Protein AF-A0A1H5F4Z3-F1 (afdb_monomer_lite)

Radius of gyration: 23.27 Å; chains: 1; bounding box: 44×37×73 Å

Secondary structure (DSSP, 8-state):
--HHHHHHHHHHHHHHHHHHH-HHHHHHHTTS-HHHHHHHTTTTHHHHHHHHHHHTT-----TTSPP--HHHHHHHHHHHHHHHHS-----------

Organism: Pseudomonas anguilliseptica (NCBI:txid53406)

Sequence (97 aa):
MTKEERARKNASTILKSMHSFGQSHLAKELDVSESTVSKWKPNGDIDKTAKMLAVLGLKVVPVTAQCFDPEYVEHLRALAQIGLTIPAQEQALDWEE

InterPro domains:
  IPR007933 Transcription activator CII [PF05269] (4-58)
  IPR010982 Lambda repressor-like, DNA-binding domain superfamily [G3DSA:1.10.260.40] (1-78)
  IPR010982 Lambda repressor-like, DNA-binding domain superfamily [SSF47413] (3-77)

Foldseek 3Di:
DDLLVQLVQQLVVVVVVCVVCDLCNVCVVVVHDSVVSVVCVVVCVSSVVSSVCSVVVHHDDDPPDDDDDPVVVVVVVVVVVVVVPPPPPPPVPPPDD

Structure (mmCIF, N/CA/C/O backbone):
data_AF-A0A1H5F4Z3-F1
#
_entry.id   AF-A0A1H5F4Z3-F1
#
loop_
_atom_site.group_PDB
_atom_site.id
_atom_site.type_symbol
_atom_site.label_atom_id
_atom_site.label_alt_id
_atom_site.label_comp_id
_atom_site.label_asym_id
_atom_site.label_entity_id
_atom_site.label_seq_id
_atom_site.pdbx_PDB_ins_code
_atom_site.Cartn_x
_atom_site.Cartn_y
_atom_site.Cartn_z
_atom_site.occupancy
_atom_site.B_iso_or_equiv
_atom_site.auth_seq_id
_atom_site.auth_comp_id
_atom_site.auth_asym_id
_atom_site.auth_atom_id
_atom_site.pdbx_PDB_model_num
ATOM 1 N N . MET A 1 1 ? 15.329 -6.999 -1.390 1.00 75.38 1 MET A N 1
ATOM 2 C CA . MET A 1 1 ? 14.466 -6.440 -0.325 1.00 75.38 1 MET A CA 1
ATOM 3 C C . MET A 1 1 ? 13.919 -7.580 0.516 1.00 75.38 1 MET A C 1
ATOM 5 O O . MET A 1 1 ? 13.228 -8.438 -0.027 1.00 75.38 1 MET A O 1
ATOM 9 N N . THR A 1 2 ? 14.245 -7.611 1.804 1.00 90.44 2 THR A N 1
ATOM 10 C CA . THR A 1 2 ? 13.788 -8.650 2.739 1.00 90.44 2 THR A CA 1
ATOM 11 C C . THR A 1 2 ? 12.297 -8.495 3.064 1.00 90.44 2 THR A C 1
ATOM 13 O O . THR A 1 2 ? 11.685 -7.450 2.812 1.00 90.44 2 THR A O 1
ATOM 16 N N . LYS A 1 3 ? 11.680 -9.543 3.630 1.00 91.75 3 LYS A N 1
ATOM 17 C CA . LYS A 1 3 ? 10.278 -9.490 4.089 1.00 91.75 3 LYS A CA 1
ATOM 18 C C . LYS A 1 3 ? 10.083 -8.403 5.153 1.00 91.75 3 LYS A C 1
ATOM 20 O O . LYS A 1 3 ? 9.096 -7.675 5.113 1.00 91.75 3 LYS A O 1
ATOM 25 N N . GLU A 1 4 ? 11.051 -8.235 6.048 1.00 91.69 4 GLU A N 1
ATOM 26 C CA . GLU A 1 4 ? 11.012 -7.209 7.095 1.00 91.69 4 GLU A CA 1
ATOM 27 C C . GLU A 1 4 ? 11.114 -5.790 6.534 1.00 91.69 4 GLU A C 1
ATOM 29 O O . GLU A 1 4 ? 10.361 -4.905 6.937 1.00 91.69 4 GLU A O 1
ATOM 34 N N . GLU A 1 5 ? 11.996 -5.564 5.559 1.00 92.56 5 GLU A N 1
ATOM 35 C CA . GLU A 1 5 ? 12.089 -4.275 4.868 1.00 92.56 5 GLU A CA 1
ATOM 36 C C . GLU A 1 5 ? 10.784 -3.923 4.154 1.00 92.56 5 GLU A C 1
ATOM 38 O O . GLU A 1 5 ? 10.335 -2.776 4.210 1.00 92.56 5 GLU A O 1
ATOM 43 N N . ARG A 1 6 ? 10.144 -4.913 3.518 1.00 93.06 6 ARG A N 1
ATOM 44 C CA . ARG A 1 6 ? 8.839 -4.736 2.873 1.00 93.06 6 ARG A CA 1
ATOM 45 C C . ARG A 1 6 ? 7.756 -4.396 3.891 1.00 93.06 6 ARG A C 1
ATOM 47 O O . ARG A 1 6 ? 6.978 -3.482 3.643 1.00 93.06 6 ARG A O 1
ATOM 54 N N . ALA A 1 7 ? 7.736 -5.077 5.038 1.00 94.75 7 ALA A N 1
ATOM 55 C CA . ALA A 1 7 ? 6.796 -4.789 6.116 1.00 94.75 7 ALA A CA 1
ATOM 56 C C . ALA A 1 7 ? 6.953 -3.348 6.626 1.00 94.75 7 ALA A C 1
ATOM 58 O O . ALA A 1 7 ? 5.969 -2.619 6.708 1.00 94.75 7 ALA A O 1
ATOM 59 N N . ARG A 1 8 ? 8.191 -2.891 6.869 1.00 94.62 8 ARG A N 1
ATOM 60 C CA . ARG A 1 8 ? 8.458 -1.500 7.276 1.00 94.62 8 ARG A CA 1
ATOM 61 C C . ARG A 1 8 ? 7.980 -0.488 6.232 1.00 94.62 8 ARG A C 1
ATOM 63 O O . ARG A 1 8 ? 7.362 0.515 6.589 1.00 94.62 8 ARG A O 1
ATOM 70 N N . LYS A 1 9 ? 8.226 -0.750 4.942 1.00 94.12 9 LYS A N 1
ATOM 71 C CA . LYS A 1 9 ? 7.733 0.110 3.853 1.00 94.12 9 LYS A CA 1
ATOM 72 C C . LYS A 1 9 ? 6.207 0.135 3.798 1.00 94.12 9 LYS A C 1
ATOM 74 O O . LYS A 1 9 ? 5.638 1.219 3.760 1.00 94.12 9 LYS A O 1
ATOM 79 N N . ASN A 1 10 ? 5.554 -1.025 3.861 1.00 95.06 10 ASN A N 1
ATOM 80 C CA . ASN A 1 10 ? 4.095 -1.131 3.867 1.00 95.06 10 ASN A CA 1
ATOM 81 C C . ASN A 1 10 ? 3.484 -0.341 5.036 1.00 95.06 10 ASN A C 1
ATOM 83 O O . ASN A 1 10 ? 2.583 0.463 4.813 1.00 95.06 10 ASN A O 1
ATOM 87 N N . ALA A 1 11 ? 4.011 -0.501 6.256 1.00 94.81 11 ALA A N 1
ATOM 88 C CA . ALA A 1 11 ? 3.551 0.239 7.432 1.00 94.81 11 ALA A CA 1
ATOM 89 C C . ALA A 1 11 ? 3.709 1.756 7.247 1.00 94.81 11 ALA A C 1
ATOM 91 O O . ALA A 1 11 ? 2.778 2.515 7.511 1.00 94.81 11 ALA A O 1
ATOM 92 N N . SER A 1 12 ? 4.860 2.203 6.730 1.00 94.75 12 SER A N 1
ATOM 93 C CA . SER A 1 12 ? 5.099 3.622 6.441 1.00 94.75 12 SER A CA 1
ATOM 94 C C . SER A 1 12 ? 4.110 4.176 5.412 1.00 94.75 12 SER A C 1
ATOM 96 O O . SER A 1 12 ? 3.569 5.261 5.618 1.00 94.75 12 SER A O 1
ATOM 98 N N . THR A 1 13 ? 3.833 3.434 4.335 1.00 94.81 13 THR A N 1
ATOM 99 C CA . THR A 1 13 ? 2.852 3.834 3.317 1.00 94.81 13 THR A CA 1
ATOM 100 C C . THR A 1 13 ? 1.452 3.941 3.916 1.00 94.81 13 THR A C 1
ATOM 102 O O . THR A 1 13 ? 0.808 4.972 3.744 1.00 94.81 13 THR A O 1
ATOM 105 N N . ILE A 1 14 ? 1.011 2.935 4.682 1.00 93.94 14 ILE A N 1
ATOM 106 C CA . ILE A 1 14 ? -0.303 2.935 5.347 1.00 93.94 14 ILE A CA 1
ATOM 107 C C . ILE A 1 14 ? -0.439 4.149 6.273 1.00 93.94 14 ILE A C 1
ATOM 109 O O . ILE A 1 14 ? -1.423 4.878 6.189 1.00 93.94 14 ILE A O 1
ATOM 113 N N . LEU A 1 15 ? 0.561 4.409 7.122 1.00 92.88 15 LEU A N 1
ATOM 114 C CA . LEU A 1 15 ? 0.541 5.535 8.061 1.00 92.88 15 LEU A CA 1
ATOM 115 C C . LEU A 1 15 ? 0.486 6.891 7.349 1.00 92.88 15 LEU A C 1
ATOM 117 O O . LEU A 1 15 ? -0.272 7.765 7.767 1.00 92.88 15 LEU A O 1
ATOM 121 N N . LYS A 1 16 ? 1.263 7.069 6.274 1.00 93.00 16 LYS A N 1
ATOM 122 C CA . LYS A 1 16 ? 1.250 8.302 5.471 1.00 93.00 16 LYS A CA 1
ATOM 123 C C . LYS A 1 16 ? -0.108 8.523 4.812 1.00 93.00 16 LYS A C 1
ATOM 125 O O . LYS A 1 16 ? -0.646 9.624 4.894 1.00 93.00 16 LYS A O 1
ATOM 130 N N . SER A 1 17 ? -0.679 7.481 4.209 1.00 91.94 17 SER A N 1
ATOM 131 C CA . SER A 1 17 ? -2.004 7.551 3.588 1.00 91.94 17 SER A CA 1
ATOM 132 C C . SER A 1 17 ? -3.100 7.829 4.616 1.00 91.94 17 SER A C 1
ATOM 134 O O . SER A 1 17 ? -3.932 8.698 4.386 1.00 91.94 17 SER A O 1
ATOM 136 N N . MET A 1 18 ? -3.059 7.174 5.779 1.00 91.00 18 MET A N 1
ATOM 137 C CA . MET A 1 18 ? -4.013 7.408 6.867 1.00 91.00 18 MET A CA 1
ATOM 138 C C . MET A 1 18 ? -3.930 8.841 7.406 1.00 91.00 18 MET A C 1
ATOM 140 O O . MET A 1 18 ? -4.959 9.456 7.671 1.00 91.00 18 MET A O 1
ATOM 144 N N . HIS A 1 19 ? -2.722 9.395 7.538 1.00 89.31 19 HIS A N 1
ATOM 145 C CA . HIS A 1 19 ? -2.542 10.789 7.946 1.00 89.31 19 HIS A CA 1
ATOM 146 C C . HIS A 1 19 ? -3.082 11.769 6.896 1.00 89.31 19 HIS A C 1
ATOM 148 O O . HIS A 1 19 ? -3.719 12.752 7.253 1.00 89.31 19 HIS A O 1
ATOM 154 N N . SER A 1 20 ? -2.843 11.507 5.607 1.00 90.19 20 SER A N 1
ATOM 155 C CA . SER A 1 20 ? -3.339 12.356 4.517 1.00 90.19 20 SER A CA 1
ATOM 156 C C . SER A 1 20 ? -4.860 12.300 4.351 1.00 90.19 20 SER A C 1
ATOM 158 O O . SER A 1 20 ? -5.446 13.286 3.922 1.00 90.19 20 SER A O 1
ATOM 160 N N . PHE A 1 21 ? -5.484 11.155 4.638 1.00 91.19 21 PHE A N 1
ATOM 161 C CA . PHE A 1 21 ? -6.929 10.947 4.496 1.00 91.19 21 PHE A CA 1
ATOM 162 C C . PHE A 1 21 ? -7.723 11.408 5.730 1.00 91.19 21 PHE A C 1
ATOM 164 O O . PHE A 1 21 ? -8.859 11.854 5.608 1.00 91.19 21 PHE A O 1
ATOM 171 N N . GLY A 1 22 ? -7.109 11.338 6.916 1.00 90.69 22 GLY A N 1
ATOM 172 C CA . GLY A 1 22 ? -7.715 11.712 8.192 1.00 90.69 22 GLY A CA 1
ATOM 173 C C . GLY A 1 22 ? -8.346 10.523 8.920 1.00 90.69 22 GLY A C 1
ATOM 174 O O . GLY A 1 22 ? -9.078 9.721 8.340 1.00 90.69 22 GLY A O 1
ATOM 175 N N . GLN A 1 23 ? -8.073 10.409 10.224 1.00 87.12 23 GLN A N 1
ATOM 176 C CA . GLN A 1 23 ? -8.524 9.279 11.048 1.00 87.12 23 GLN A CA 1
ATOM 177 C C . GLN A 1 23 ? -10.043 9.259 11.248 1.00 87.12 23 GLN A C 1
ATOM 179 O O . GLN A 1 23 ? -10.644 8.193 11.165 1.00 87.12 23 GLN A O 1
ATOM 184 N N . SER A 1 24 ? -10.671 10.418 11.460 1.00 89.81 24 SER A N 1
ATOM 185 C CA . SER A 1 24 ? -12.123 10.528 11.656 1.00 89.81 24 SER A CA 1
ATOM 186 C C . SER A 1 24 ? -12.892 10.171 10.381 1.00 89.81 24 SER A C 1
ATOM 188 O O . SER A 1 24 ? -13.914 9.490 10.436 1.00 89.81 24 SER A O 1
ATOM 190 N N . HIS A 1 25 ? -12.376 10.580 9.216 1.00 92.69 25 HIS A N 1
ATOM 191 C CA . HIS A 1 25 ? -12.969 10.218 7.929 1.00 92.69 25 HIS A CA 1
ATOM 192 C C . HIS A 1 25 ? -12.796 8.723 7.641 1.00 92.69 25 HIS A C 1
ATOM 194 O O . HIS A 1 25 ? -13.766 8.063 7.285 1.00 92.69 25 HIS A O 1
ATOM 200 N N . LEU A 1 26 ? -11.606 8.167 7.902 1.00 92.56 26 LEU A N 1
ATOM 201 C CA . LEU A 1 26 ? -11.361 6.726 7.804 1.00 92.56 26 LEU A CA 1
ATOM 202 C C . LEU A 1 26 ? -12.287 5.913 8.713 1.00 92.56 26 LEU A C 1
ATOM 204 O O . LEU A 1 26 ? -12.816 4.893 8.289 1.00 92.56 26 LEU A O 1
ATOM 208 N N . ALA A 1 27 ? -12.497 6.367 9.949 1.00 92.69 27 ALA A N 1
ATOM 209 C CA . ALA A 1 27 ? -13.383 5.711 10.902 1.00 92.69 27 ALA A CA 1
ATOM 210 C C . ALA A 1 27 ? -14.826 5.649 10.380 1.00 92.69 27 ALA A C 1
ATOM 212 O O . ALA A 1 27 ? -15.456 4.597 10.443 1.00 92.69 27 ALA A O 1
ATOM 213 N N . LYS A 1 28 ? -15.305 6.750 9.786 1.00 94.12 28 LYS A N 1
ATOM 214 C CA . LYS A 1 28 ? -16.628 6.825 9.160 1.00 94.12 28 LYS A CA 1
ATOM 215 C C . LYS A 1 28 ? -16.773 5.862 7.977 1.00 94.12 28 LYS A C 1
ATOM 217 O O . LYS A 1 28 ? -17.773 5.162 7.904 1.00 94.12 28 LYS A O 1
ATOM 222 N N . GLU A 1 29 ? -15.794 5.815 7.075 1.00 94.62 29 GLU A N 1
ATOM 223 C CA . GLU A 1 29 ? -15.837 4.924 5.899 1.00 94.62 29 GLU A CA 1
ATOM 224 C C . GLU A 1 29 ? -15.738 3.438 6.272 1.00 94.62 29 GLU A C 1
ATOM 226 O O . GLU A 1 29 ? -16.257 2.578 5.568 1.00 94.62 29 GLU A O 1
ATOM 231 N N . LEU A 1 30 ? -15.076 3.127 7.388 1.00 93.06 30 LEU A N 1
ATOM 232 C CA . LEU A 1 30 ? -14.924 1.762 7.888 1.00 93.06 30 LEU A CA 1
ATOM 233 C C . LEU A 1 30 ? -16.012 1.350 8.890 1.00 93.06 30 LEU A C 1
ATOM 235 O O . LEU A 1 30 ? -15.930 0.247 9.424 1.00 93.06 30 LEU A O 1
ATOM 239 N N . ASP A 1 31 ? -16.996 2.216 9.148 1.00 93.25 31 ASP A N 1
ATOM 240 C CA . ASP A 1 31 ? -18.078 2.015 10.122 1.00 93.25 31 ASP A CA 1
ATOM 241 C C . ASP A 1 31 ? -17.571 1.628 11.528 1.00 93.25 31 ASP A C 1
ATOM 243 O O . ASP A 1 31 ? -18.088 0.747 12.215 1.00 93.25 31 ASP A O 1
ATOM 247 N N . VAL A 1 32 ? -16.496 2.288 11.970 1.00 93.38 32 VAL A N 1
ATOM 248 C CA . VAL A 1 32 ? -15.899 2.101 13.299 1.00 93.38 32 VAL A CA 1
ATOM 249 C C . VAL A 1 32 ? -15.784 3.427 14.040 1.00 93.38 32 VAL A C 1
ATOM 251 O O . VAL A 1 32 ? -15.769 4.505 13.454 1.00 93.38 32 VAL A O 1
ATOM 254 N N . SER A 1 33 ? -15.649 3.368 15.367 1.00 90.25 33 SER A N 1
ATOM 255 C CA . SER A 1 33 ? -15.389 4.579 16.148 1.00 90.25 33 SER A CA 1
ATOM 256 C C . SER A 1 33 ? -13.998 5.151 15.851 1.00 90.25 33 SER A C 1
ATOM 258 O O . SER A 1 33 ? -13.027 4.409 15.680 1.00 90.25 33 SER A O 1
ATOM 260 N N . GLU A 1 34 ? -13.860 6.475 15.896 1.00 89.50 34 GLU A N 1
ATOM 261 C CA . GLU A 1 34 ? -12.556 7.143 15.787 1.00 89.50 34 GLU A CA 1
ATOM 262 C C . GLU A 1 34 ? -11.579 6.671 16.876 1.00 89.50 34 GLU A C 1
ATOM 264 O O . GLU A 1 34 ? -10.385 6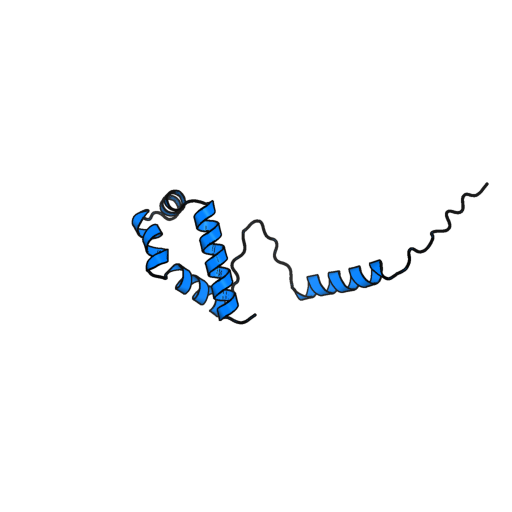.496 16.629 1.00 89.50 34 GLU A O 1
ATOM 269 N N . SER A 1 35 ? -12.101 6.352 18.066 1.00 89.12 35 SER A N 1
ATOM 270 C CA . SER A 1 35 ? -11.309 5.777 19.156 1.00 89.12 35 SER A CA 1
ATOM 271 C C . SER A 1 35 ? -10.706 4.414 18.792 1.00 89.12 35 SER A C 1
ATOM 273 O O . SER A 1 35 ? -9.617 4.082 19.256 1.00 89.12 35 SER A O 1
ATOM 275 N N . THR A 1 36 ? -11.384 3.633 17.942 1.00 89.69 36 THR A N 1
ATOM 276 C CA . THR A 1 36 ? -10.894 2.347 17.435 1.00 89.69 36 THR A CA 1
ATOM 277 C C . THR A 1 36 ? -9.713 2.574 16.496 1.00 89.69 36 THR A C 1
ATOM 279 O O . THR A 1 36 ? -8.662 1.969 16.692 1.00 89.69 36 THR A O 1
ATOM 282 N N . VAL A 1 37 ? -9.846 3.500 15.540 1.00 88.88 37 VAL A N 1
ATOM 283 C CA . VAL A 1 37 ? -8.779 3.841 14.580 1.00 88.88 37 VAL A CA 1
ATOM 284 C C . VAL A 1 37 ? -7.560 4.435 15.288 1.00 88.88 37 VAL A C 1
ATOM 286 O O . VAL A 1 37 ? -6.425 4.054 15.004 1.00 88.88 37 VAL A O 1
ATOM 289 N N . SER A 1 38 ? -7.778 5.310 16.272 1.00 89.00 38 SER A N 1
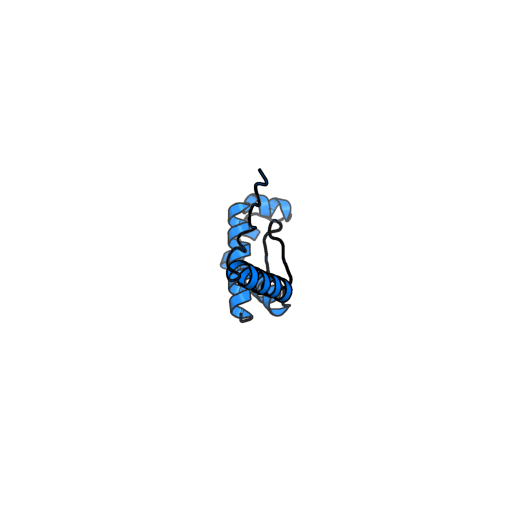ATOM 290 C CA . SER A 1 38 ? -6.708 5.900 17.086 1.00 89.00 38 SER A CA 1
ATOM 291 C C . SER A 1 38 ? -5.890 4.838 17.839 1.00 89.00 38 SER A C 1
ATOM 293 O O . SER A 1 38 ? -4.668 4.955 17.955 1.00 89.00 38 SER A O 1
ATOM 295 N N . LYS A 1 39 ? -6.534 3.743 18.273 1.00 92.00 39 LYS A N 1
ATOM 296 C CA . LYS A 1 39 ? -5.880 2.624 18.974 1.00 92.00 39 LYS A CA 1
ATOM 297 C C . LYS A 1 39 ? -5.062 1.703 18.063 1.00 92.00 39 LYS A C 1
ATOM 299 O O . LYS A 1 39 ? -4.166 1.029 18.563 1.00 92.00 39 LYS A O 1
ATOM 304 N N . TRP A 1 40 ? -5.279 1.693 16.748 1.00 90.38 40 TRP A N 1
ATOM 305 C CA . TRP A 1 40 ? -4.551 0.791 15.839 1.00 90.38 40 TRP A CA 1
ATOM 306 C C . TRP A 1 40 ? -3.040 1.009 15.828 1.00 90.38 40 TRP A C 1
ATOM 308 O O . TRP A 1 40 ? -2.269 0.054 15.711 1.00 90.38 40 TRP A O 1
ATOM 318 N N . LYS A 1 41 ? -2.605 2.266 15.957 1.00 87.06 41 LYS A N 1
ATOM 319 C CA . LYS A 1 41 ? -1.183 2.615 16.022 1.00 87.06 41 LYS A CA 1
ATOM 320 C C . LYS A 1 41 ? -0.524 2.114 17.321 1.00 87.06 41 LYS A C 1
ATOM 322 O O . LYS A 1 41 ? 0.441 1.364 17.207 1.00 87.06 41 LYS A O 1
ATOM 327 N N . PRO A 1 42 ? -1.001 2.464 18.534 1.00 89.69 42 PRO A N 1
ATOM 328 C CA . PRO A 1 42 ? -0.400 1.972 19.776 1.00 89.69 42 PRO A CA 1
ATOM 329 C C . PRO A 1 42 ? -0.555 0.455 19.979 1.00 89.69 42 PRO A C 1
ATOM 331 O O . PRO A 1 42 ? 0.314 -0.152 20.596 1.00 89.69 42 PRO A O 1
ATOM 334 N N . ASN A 1 43 ? -1.591 -0.180 19.421 1.00 91.44 43 ASN A N 1
ATOM 335 C CA . ASN A 1 43 ? -1.775 -1.637 19.496 1.00 91.44 43 ASN A CA 1
ATOM 336 C C . ASN A 1 43 ? -0.882 -2.432 18.520 1.00 91.44 43 ASN A C 1
ATOM 338 O O . ASN A 1 43 ? -0.864 -3.668 18.552 1.00 91.44 43 ASN A O 1
ATOM 342 N N . GLY A 1 44 ? -0.162 -1.743 17.627 1.00 91.06 44 GLY A N 1
ATOM 343 C CA . GLY A 1 44 ? 0.665 -2.368 16.595 1.00 91.06 44 GLY A CA 1
ATOM 344 C C . GLY A 1 44 ? -0.142 -3.102 15.519 1.00 91.06 44 GLY A C 1
ATOM 345 O O . GLY A 1 44 ? 0.396 -3.969 14.829 1.00 91.06 44 GLY A O 1
ATOM 346 N N . ASP A 1 45 ? -1.430 -2.790 15.358 1.00 92.75 45 ASP A N 1
ATOM 347 C CA . ASP A 1 45 ? -2.307 -3.461 14.389 1.00 92.75 45 ASP A CA 1
ATOM 348 C C . ASP A 1 45 ? -1.880 -3.151 12.947 1.00 92.75 45 ASP A C 1
ATOM 350 O O . ASP A 1 45 ? -1.913 -4.018 12.068 1.00 92.75 45 ASP A O 1
ATOM 354 N N . ILE A 1 46 ? -1.363 -1.941 12.721 1.00 93.19 46 ILE A N 1
ATOM 355 C CA . ILE A 1 46 ? -0.786 -1.530 11.436 1.00 93.19 46 ILE A CA 1
ATOM 356 C C . ILE A 1 46 ? 0.475 -2.344 11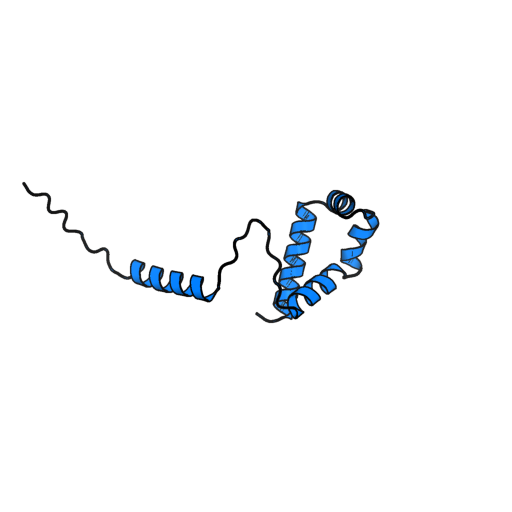.128 1.00 93.19 46 ILE A C 1
ATOM 358 O O . ILE A 1 46 ? 0.627 -2.840 10.012 1.00 93.19 46 ILE A O 1
ATOM 362 N N . ASP A 1 47 ? 1.354 -2.547 12.112 1.00 94.12 47 ASP A N 1
ATOM 363 C CA . ASP A 1 47 ? 2.577 -3.334 11.936 1.00 94.12 47 ASP A CA 1
ATOM 364 C C . ASP A 1 47 ? 2.275 -4.813 11.684 1.00 94.12 47 ASP A C 1
ATOM 366 O O . ASP A 1 47 ? 2.905 -5.435 10.826 1.00 94.12 47 ASP A O 1
ATOM 370 N N . LYS A 1 48 ? 1.285 -5.384 12.384 1.00 94.69 48 LYS A N 1
ATOM 371 C CA . LYS A 1 48 ? 0.809 -6.755 12.138 1.00 94.69 48 LYS A CA 1
ATOM 372 C C . LYS A 1 48 ? 0.277 -6.902 10.716 1.00 94.69 48 LYS A C 1
ATOM 374 O O . LYS A 1 48 ? 0.685 -7.821 10.007 1.00 94.69 48 LYS A O 1
ATOM 379 N N . THR A 1 49 ? -0.563 -5.967 10.274 1.00 94.50 49 THR A N 1
ATOM 380 C CA . THR A 1 49 ? -1.128 -5.961 8.917 1.00 94.50 49 THR A CA 1
ATOM 381 C C . THR A 1 49 ? -0.028 -5.815 7.865 1.00 94.50 49 THR A C 1
ATOM 383 O O . THR A 1 49 ? 0.027 -6.572 6.899 1.00 94.50 49 THR A O 1
ATOM 386 N N . ALA A 1 50 ? 0.919 -4.901 8.073 1.00 95.31 50 ALA A N 1
ATOM 387 C CA . ALA A 1 50 ? 2.034 -4.686 7.160 1.00 95.31 50 ALA A CA 1
ATOM 388 C C . ALA A 1 50 ? 2.957 -5.912 7.049 1.00 95.31 50 ALA A C 1
ATOM 390 O O . ALA A 1 50 ? 3.400 -6.250 5.945 1.00 95.31 50 ALA A O 1
ATOM 391 N N . LYS A 1 51 ? 3.215 -6.600 8.172 1.00 95.38 51 LYS A N 1
ATOM 392 C CA . LYS A 1 51 ? 3.943 -7.878 8.206 1.00 95.38 51 LYS A CA 1
ATOM 393 C C . LYS A 1 51 ? 3.178 -8.978 7.480 1.00 95.38 51 LYS A C 1
ATOM 395 O O . LYS A 1 51 ? 3.781 -9.667 6.663 1.00 95.38 51 LYS A O 1
ATOM 400 N N . MET A 1 52 ? 1.873 -9.110 7.725 1.00 96.75 52 MET A N 1
ATOM 401 C CA . MET A 1 52 ? 1.014 -10.074 7.031 1.00 96.75 52 MET A CA 1
ATOM 402 C C . MET A 1 52 ? 1.106 -9.885 5.513 1.00 96.75 52 MET A C 1
ATOM 404 O O . MET A 1 52 ? 1.440 -10.826 4.797 1.00 96.75 52 MET A O 1
ATOM 408 N N . LEU A 1 53 ? 0.916 -8.655 5.026 1.00 95.88 53 LEU A N 1
ATOM 409 C CA . LEU A 1 53 ? 1.032 -8.333 3.602 1.00 95.88 53 LEU A CA 1
ATOM 410 C C . LEU A 1 53 ? 2.416 -8.692 3.047 1.00 95.88 53 LEU A C 1
ATOM 412 O O . LEU A 1 53 ? 2.519 -9.291 1.980 1.00 95.88 53 LEU A O 1
ATOM 416 N N . ALA A 1 54 ? 3.485 -8.386 3.785 1.00 95.25 54 ALA A N 1
ATOM 417 C CA . ALA A 1 54 ? 4.840 -8.709 3.355 1.00 95.25 54 ALA A CA 1
ATOM 418 C C . ALA A 1 54 ? 5.117 -10.222 3.291 1.00 95.25 54 ALA A C 1
ATOM 420 O O . ALA A 1 54 ? 5.812 -10.670 2.377 1.00 95.25 54 ALA A O 1
ATOM 421 N N . VAL A 1 55 ? 4.578 -11.008 4.230 1.00 95.00 55 VAL A N 1
ATOM 422 C CA . VAL A 1 55 ? 4.683 -12.478 4.238 1.00 95.00 55 VAL A CA 1
ATOM 423 C C . VAL A 1 55 ? 3.945 -13.086 3.049 1.00 95.00 55 VAL A C 1
ATOM 425 O O . VAL A 1 55 ? 4.489 -13.983 2.409 1.00 95.00 55 VAL A O 1
ATOM 428 N N . LEU A 1 56 ? 2.773 -12.546 2.706 1.00 95.75 56 LEU A N 1
ATOM 429 C CA . LEU A 1 56 ? 1.981 -12.946 1.537 1.00 95.75 56 LEU A CA 1
ATOM 430 C C . LEU A 1 56 ? 2.588 -12.487 0.199 1.00 95.75 56 LEU A C 1
ATOM 432 O O . LEU A 1 56 ? 2.008 -12.717 -0.856 1.00 95.75 56 LEU A O 1
ATOM 436 N N . GLY A 1 57 ? 3.741 -11.813 0.217 1.00 91.81 57 GLY A N 1
ATOM 437 C CA . GLY A 1 57 ? 4.382 -11.302 -0.992 1.00 91.81 57 GLY A CA 1
ATOM 438 C C . GLY A 1 57 ? 3.723 -10.042 -1.562 1.00 91.81 57 GLY A C 1
ATOM 439 O O . GLY A 1 57 ? 4.161 -9.552 -2.602 1.00 91.81 57 GLY A O 1
ATOM 440 N N . LEU A 1 58 ? 2.754 -9.454 -0.863 1.00 92.19 58 LEU A N 1
ATOM 441 C CA . LEU A 1 58 ? 2.035 -8.256 -1.283 1.00 92.19 58 LEU A CA 1
ATOM 442 C C . LEU A 1 58 ? 2.800 -6.976 -0.906 1.00 92.19 58 LEU A C 1
ATOM 444 O O . LEU A 1 58 ? 3.498 -6.892 0.114 1.00 92.19 58 LEU A O 1
ATOM 448 N N . LYS A 1 59 ? 2.669 -5.952 -1.752 1.00 89.50 59 LYS A N 1
ATOM 449 C CA . LYS A 1 59 ? 3.196 -4.600 -1.520 1.00 89.50 59 LYS A CA 1
ATOM 450 C C . LYS A 1 59 ? 2.040 -3.607 -1.452 1.00 89.50 59 LYS A C 1
ATOM 452 O O . LYS A 1 59 ? 1.085 -3.734 -2.211 1.00 89.50 59 LYS A O 1
ATOM 457 N N . VAL A 1 60 ? 2.146 -2.619 -0.569 1.00 93.69 60 VAL A N 1
ATOM 458 C CA . VAL A 1 60 ? 1.184 -1.512 -0.493 1.00 93.69 60 VAL A CA 1
ATOM 459 C C . VAL A 1 60 ? 1.692 -0.363 -1.349 1.00 93.69 60 VAL A C 1
ATOM 461 O O . VAL A 1 60 ? 2.795 0.142 -1.128 1.00 93.69 60 VAL A O 1
ATOM 464 N N . VAL A 1 61 ? 0.882 0.051 -2.316 1.00 92.69 61 VAL A N 1
ATOM 465 C CA . VAL A 1 61 ? 1.146 1.188 -3.202 1.00 92.69 61 VAL A CA 1
ATOM 466 C C . VAL A 1 61 ? -0.110 2.061 -3.291 1.00 92.69 61 VAL A C 1
ATOM 468 O O . VAL A 1 61 ? -1.214 1.517 -3.235 1.00 92.69 61 VAL A O 1
ATOM 471 N N . PRO A 1 62 ? 0.023 3.395 -3.400 1.00 90.44 62 PRO A N 1
ATOM 472 C CA . PRO A 1 62 ? -1.119 4.264 -3.667 1.00 90.44 62 PRO A CA 1
ATOM 473 C C . PRO A 1 62 ? -1.816 3.878 -4.975 1.00 90.44 62 PRO A C 1
ATOM 475 O O . PRO A 1 62 ? -1.149 3.489 -5.929 1.00 90.44 62 PRO A O 1
ATOM 478 N N . VAL A 1 63 ? -3.136 4.059 -5.044 1.00 90.44 63 VAL A N 1
ATOM 479 C CA . VAL A 1 63 ? -3.941 3.749 -6.245 1.00 90.44 63 VAL A CA 1
ATOM 480 C C . VAL A 1 63 ? -3.490 4.552 -7.471 1.00 90.44 63 VAL A C 1
ATOM 482 O O . VAL A 1 63 ? -3.604 4.089 -8.599 1.00 90.44 63 VAL A O 1
ATOM 485 N N . THR A 1 64 ? -2.925 5.740 -7.260 1.00 89.50 64 THR A N 1
ATOM 486 C CA . THR A 1 64 ? -2.380 6.586 -8.329 1.00 89.50 64 THR A CA 1
ATOM 487 C C . THR A 1 64 ? -1.063 6.068 -8.915 1.00 89.50 64 THR A C 1
ATOM 489 O O . THR A 1 64 ? -0.629 6.560 -9.954 1.00 89.50 64 THR A O 1
ATOM 492 N N . ALA A 1 65 ? -0.406 5.095 -8.274 1.00 89.75 65 ALA A N 1
ATOM 493 C CA . ALA A 1 65 ? 0.847 4.530 -8.753 1.00 89.75 65 ALA A CA 1
ATOM 494 C C . ALA A 1 65 ? 0.598 3.326 -9.669 1.00 89.75 65 ALA A C 1
ATOM 496 O O . ALA A 1 65 ? -0.039 2.346 -9.284 1.00 89.75 65 ALA A O 1
ATOM 497 N N . GLN A 1 66 ? 1.183 3.364 -10.865 1.00 88.81 66 GLN A N 1
ATOM 498 C CA . GLN A 1 66 ? 1.190 2.219 -11.770 1.00 88.81 66 GLN A CA 1
ATOM 499 C C . GLN A 1 66 ? 2.302 1.241 -11.380 1.00 88.81 66 GLN A C 1
ATOM 501 O O . GLN A 1 66 ? 3.432 1.636 -11.081 1.00 88.81 66 GLN A O 1
ATOM 506 N N . CYS A 1 67 ? 1.975 -0.050 -11.358 1.00 89.00 67 CYS A N 1
ATOM 507 C CA . CYS A 1 67 ? 2.935 -1.114 -11.099 1.00 89.00 67 CYS A CA 1
ATOM 508 C C . CYS A 1 67 ? 3.297 -1.807 -12.405 1.00 89.00 67 CYS A C 1
ATOM 510 O O . CYS A 1 67 ? 2.426 -2.348 -13.075 1.00 89.00 67 CYS A O 1
ATOM 512 N N . PHE A 1 68 ? 4.589 -1.839 -12.704 1.00 90.75 68 PHE A N 1
ATOM 513 C CA . PHE A 1 68 ? 5.136 -2.556 -13.846 1.00 90.75 68 PHE A CA 1
ATOM 514 C C . PHE A 1 68 ? 5.935 -3.767 -13.377 1.00 90.75 68 PHE A C 1
ATOM 516 O O . PHE A 1 68 ? 6.372 -3.824 -12.218 1.00 90.75 68 PHE A O 1
ATOM 523 N N . ASP A 1 69 ? 6.119 -4.719 -14.287 1.00 90.75 69 ASP A N 1
ATOM 524 C CA . ASP A 1 69 ? 7.064 -5.808 -14.092 1.00 90.75 69 ASP A CA 1
ATOM 525 C C . ASP A 1 69 ? 8.486 -5.223 -13.957 1.00 90.75 69 ASP A C 1
ATOM 527 O O . ASP A 1 69 ? 8.895 -4.424 -14.808 1.00 90.75 69 ASP A O 1
ATOM 531 N N . PRO A 1 70 ? 9.236 -5.558 -12.891 1.00 88.75 70 PRO A N 1
ATOM 532 C CA . PRO A 1 70 ? 10.620 -5.123 -12.743 1.00 88.75 70 PRO A CA 1
ATOM 533 C C . PRO A 1 70 ? 11.501 -5.439 -13.957 1.00 88.75 70 PRO A C 1
ATOM 535 O O . PRO A 1 70 ? 12.332 -4.611 -14.319 1.00 88.75 70 PRO A O 1
ATOM 538 N N . GLU A 1 71 ? 11.308 -6.595 -14.594 1.00 93.06 71 GLU A N 1
ATOM 539 C CA . GLU A 1 71 ? 12.100 -7.020 -15.749 1.00 93.06 71 GLU A CA 1
ATOM 540 C C . GLU A 1 71 ? 11.803 -6.146 -16.972 1.00 93.06 71 GLU A C 1
ATOM 542 O O . GLU A 1 71 ? 12.716 -5.683 -17.654 1.00 93.06 71 GLU A O 1
ATOM 547 N N . TYR A 1 72 ? 10.531 -5.803 -17.186 1.00 94.19 72 TYR A N 1
ATOM 548 C CA . TYR A 1 72 ? 10.130 -4.869 -18.239 1.00 94.19 72 TYR A CA 1
ATOM 549 C C . TYR A 1 72 ? 10.778 -3.488 -18.068 1.00 94.19 72 TYR A C 1
ATOM 551 O O . TYR A 1 72 ? 11.287 -2.909 -19.029 1.00 94.19 72 TYR A O 1
ATOM 559 N N . VAL A 1 73 ? 10.792 -2.960 -16.840 1.00 94.44 73 VAL A N 1
ATOM 560 C CA . VAL A 1 73 ? 11.419 -1.661 -16.549 1.00 94.44 73 VAL A CA 1
ATOM 561 C C . VAL A 1 73 ? 12.929 -1.710 -16.783 1.00 94.44 7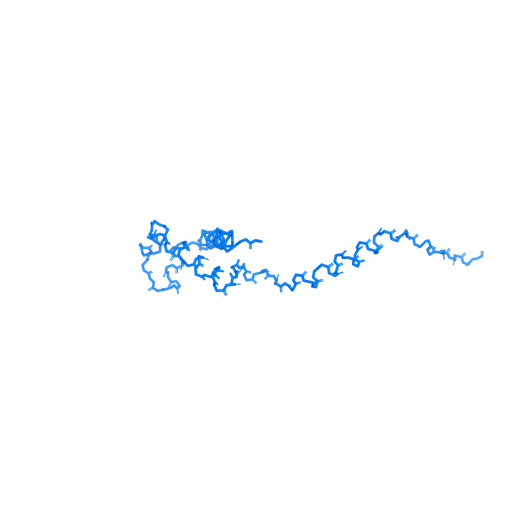3 VAL A C 1
ATOM 563 O O . VAL A 1 73 ? 13.495 -0.743 -17.293 1.00 94.44 73 VAL A O 1
ATOM 566 N N . GLU A 1 74 ? 13.581 -2.822 -16.448 1.00 94.88 74 GLU A N 1
ATOM 567 C CA . GLU A 1 74 ? 15.017 -2.981 -16.675 1.00 94.88 74 GLU A CA 1
ATOM 568 C C . GLU A 1 74 ? 15.351 -3.087 -18.167 1.00 94.88 74 GLU A C 1
ATOM 570 O O . GLU A 1 74 ? 16.273 -2.421 -18.637 1.00 94.88 74 GLU A O 1
ATOM 575 N N . HIS A 1 75 ? 14.549 -3.819 -18.945 1.00 95.38 75 HIS A N 1
ATOM 576 C CA . HIS A 1 75 ? 14.685 -3.863 -20.401 1.00 95.38 75 HIS A CA 1
ATOM 577 C C . HIS A 1 75 ? 14.524 -2.479 -21.038 1.00 95.38 75 HIS A C 1
ATOM 579 O O . HIS A 1 75 ? 15.342 -2.085 -21.870 1.00 95.38 75 HIS A O 1
ATOM 585 N N . LEU A 1 76 ? 13.523 -1.701 -20.611 1.00 95.06 76 LEU A N 1
ATOM 586 C CA . LEU A 1 76 ? 13.365 -0.316 -21.058 1.00 95.06 76 LEU A CA 1
ATOM 587 C C . LEU A 1 76 ? 14.586 0.540 -20.711 1.00 95.06 76 LEU A C 1
ATOM 589 O O . LEU A 1 76 ? 15.038 1.327 -21.541 1.00 95.06 76 LEU A O 1
ATOM 593 N N . ARG A 1 77 ? 15.139 0.382 -19.503 1.00 93.56 77 ARG A N 1
ATOM 594 C CA . ARG A 1 77 ? 16.334 1.114 -19.071 1.00 93.56 77 ARG A CA 1
ATOM 595 C C . ARG A 1 77 ? 17.548 0.763 -19.930 1.00 93.56 77 ARG A C 1
ATOM 597 O O . ARG A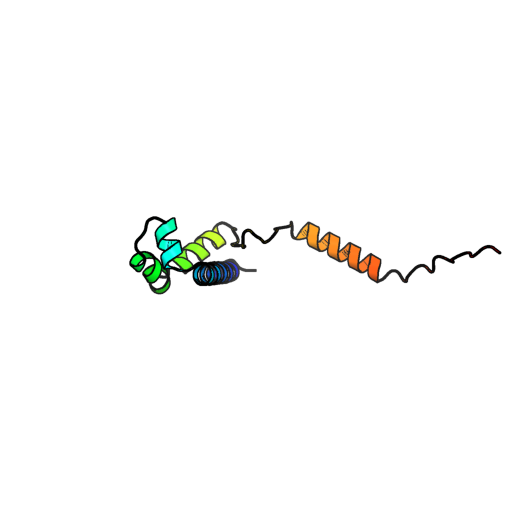 1 77 ? 18.270 1.667 -20.343 1.00 93.56 77 ARG A O 1
ATOM 604 N N . ALA A 1 78 ? 17.753 -0.520 -20.223 1.00 94.31 78 ALA A N 1
ATOM 605 C CA . ALA A 1 78 ? 18.845 -0.987 -21.070 1.00 94.31 78 ALA A CA 1
ATOM 606 C C . ALA A 1 78 ? 18.739 -0.417 -22.494 1.00 94.31 78 ALA A C 1
ATOM 608 O O . ALA A 1 78 ? 19.713 0.121 -23.018 1.00 94.31 78 ALA A O 1
ATOM 609 N N . LEU A 1 79 ? 17.543 -0.455 -23.092 1.00 93.94 79 LEU A N 1
ATOM 610 C CA . LEU A 1 79 ? 17.292 0.128 -24.413 1.00 93.94 79 LEU A CA 1
ATOM 611 C C . LEU A 1 79 ? 17.508 1.646 -24.426 1.00 93.94 79 LEU A C 1
ATOM 613 O O . LEU A 1 79 ? 18.152 2.166 -25.336 1.00 93.94 79 LEU A O 1
ATOM 617 N N . ALA A 1 80 ? 17.020 2.353 -23.404 1.00 94.31 80 ALA A N 1
ATOM 618 C CA . ALA A 1 80 ? 17.236 3.790 -23.268 1.00 94.31 80 ALA A CA 1
ATOM 619 C C . ALA A 1 80 ? 18.732 4.126 -23.162 1.00 94.31 80 ALA A C 1
ATOM 621 O O . ALA A 1 80 ? 19.199 5.050 -23.823 1.00 94.31 80 ALA A O 1
ATOM 622 N N . GLN A 1 81 ? 19.501 3.351 -22.390 1.00 93.44 81 GLN A N 1
ATOM 623 C CA . GLN A 1 81 ? 20.947 3.533 -22.277 1.00 93.44 81 GLN A CA 1
ATOM 624 C C . GLN A 1 81 ? 21.645 3.348 -23.628 1.00 93.44 81 GLN A C 1
ATOM 626 O O . GLN A 1 81 ? 22.486 4.168 -23.987 1.00 93.44 81 GLN A O 1
ATOM 631 N N . ILE A 1 82 ? 21.284 2.318 -24.400 1.00 91.50 82 ILE A N 1
ATOM 632 C CA . ILE A 1 82 ? 21.828 2.107 -25.749 1.00 91.50 82 ILE A CA 1
ATOM 633 C C . ILE A 1 82 ? 21.539 3.331 -26.626 1.00 91.50 82 ILE A C 1
ATOM 635 O O . ILE A 1 82 ? 22.470 3.904 -27.183 1.00 91.50 82 ILE A O 1
ATOM 639 N N . GLY A 1 83 ? 20.283 3.787 -26.674 1.00 87.88 83 GLY A N 1
ATOM 640 C CA . GLY A 1 83 ? 19.882 4.962 -27.454 1.00 87.88 83 GLY A CA 1
ATOM 641 C C . GLY A 1 83 ? 20.623 6.248 -27.077 1.00 87.88 83 GLY A C 1
ATOM 642 O O . GLY A 1 83 ? 21.003 7.006 -27.959 1.00 87.88 83 GLY A O 1
ATOM 643 N N . LEU A 1 84 ? 20.880 6.474 -25.784 1.00 88.94 84 LEU A N 1
ATOM 644 C CA . LEU A 1 84 ? 21.626 7.643 -25.296 1.00 88.94 84 LEU A CA 1
ATOM 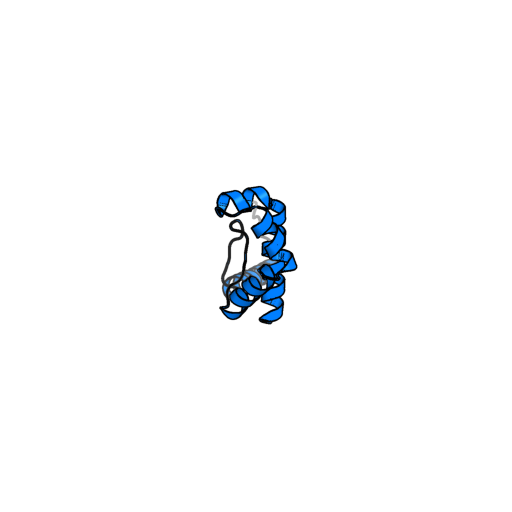645 C C . LEU A 1 84 ? 23.129 7.585 -25.596 1.00 88.94 84 LEU A C 1
ATOM 647 O O . LEU A 1 84 ? 23.785 8.623 -25.624 1.00 88.94 84 LEU A O 1
ATOM 651 N N . THR A 1 85 ? 23.686 6.383 -25.757 1.00 86.62 85 THR A N 1
ATOM 652 C CA . THR A 1 85 ? 25.126 6.189 -26.000 1.00 86.62 85 THR A CA 1
ATOM 653 C C . THR A 1 85 ? 25.450 6.174 -27.494 1.00 86.62 85 THR A C 1
ATOM 655 O O . THR A 1 85 ? 26.598 6.397 -27.873 1.00 86.62 85 THR A O 1
ATOM 658 N N . ILE A 1 86 ? 24.450 5.926 -28.347 1.00 78.94 86 ILE A N 1
ATOM 659 C CA . ILE A 1 86 ? 24.584 6.103 -29.790 1.00 78.94 86 ILE A CA 1
ATOM 660 C C . ILE A 1 86 ? 24.768 7.608 -30.035 1.00 78.94 86 ILE A C 1
ATOM 662 O O . ILE A 1 86 ? 23.862 8.384 -29.720 1.00 78.94 86 ILE A O 1
ATOM 666 N N . PRO A 1 87 ? 25.933 8.050 -30.548 1.00 70.56 87 PRO A N 1
ATOM 667 C CA . PRO A 1 87 ? 26.119 9.448 -30.902 1.00 70.56 87 PRO A CA 1
ATOM 668 C C . PRO A 1 87 ? 25.028 9.828 -31.896 1.00 70.56 87 PRO A C 1
ATOM 670 O O . PRO A 1 87 ? 24.691 9.017 -32.762 1.00 70.56 87 PRO A O 1
ATOM 673 N N . ALA A 1 88 ? 24.463 11.031 -31.744 1.00 66.19 88 ALA A N 1
ATOM 674 C CA . ALA A 1 88 ? 23.479 11.547 -32.681 1.00 66.19 88 ALA A CA 1
ATOM 675 C C . ALA A 1 88 ? 24.034 11.331 -34.085 1.00 66.19 88 ALA A C 1
ATOM 677 O O . ALA A 1 88 ? 25.076 11.880 -34.442 1.00 66.19 88 ALA A O 1
ATOM 678 N N . GLN A 1 89 ? 23.379 10.452 -34.838 1.00 62.38 89 GLN A N 1
ATOM 679 C CA . GLN A 1 89 ? 23.650 10.331 -36.250 1.00 62.38 89 GLN A CA 1
ATOM 680 C C . GLN A 1 89 ? 23.300 11.718 -36.768 1.00 62.38 89 GLN A C 1
ATOM 682 O O . GLN A 1 89 ? 22.133 12.107 -36.687 1.00 62.38 89 GLN A O 1
ATOM 687 N N . GLU A 1 90 ? 24.309 12.505 -37.152 1.00 59.69 90 GLU A N 1
ATOM 688 C CA . GLU A 1 90 ? 24.091 13.699 -37.952 1.00 59.69 90 GLU A CA 1
ATOM 689 C C . GLU A 1 90 ? 23.298 13.186 -39.146 1.00 59.69 90 GLU A C 1
ATOM 691 O O . GLU A 1 90 ? 23.837 12.561 -40.060 1.00 59.69 90 GLU A O 1
ATOM 696 N N . GLN A 1 91 ? 21.973 13.319 -39.071 1.00 60.84 91 GLN A N 1
ATOM 697 C CA . GLN A 1 91 ? 21.143 13.291 -40.247 1.00 60.84 91 GLN A CA 1
ATOM 698 C C . GLN A 1 91 ? 21.733 14.435 -41.042 1.00 60.84 91 GLN A C 1
ATOM 700 O O . GLN A 1 91 ? 21.553 15.591 -40.660 1.00 60.84 91 GLN A O 1
ATOM 705 N N . ALA A 1 92 ? 22.566 14.094 -42.026 1.00 60.31 92 ALA A N 1
ATOM 706 C CA . ALA A 1 92 ? 23.022 15.036 -43.016 1.00 60.31 92 ALA A CA 1
ATOM 707 C C . ALA A 1 92 ? 21.731 15.645 -43.554 1.00 60.31 92 ALA A C 1
ATOM 709 O O . ALA A 1 92 ? 20.966 14.986 -44.257 1.00 60.31 92 ALA A O 1
ATOM 710 N N . LEU A 1 93 ? 21.411 16.839 -43.057 1.00 65.31 93 LEU A N 1
ATOM 711 C CA . LEU A 1 93 ? 20.349 17.654 -43.593 1.00 65.31 93 LEU A CA 1
ATOM 712 C C . LEU A 1 93 ? 20.909 18.076 -44.936 1.00 65.31 93 LEU A C 1
ATOM 714 O O . LEU A 1 93 ? 21.649 19.053 -45.027 1.00 65.31 93 LEU A O 1
ATOM 718 N N . ASP A 1 94 ? 20.655 17.235 -45.932 1.00 64.75 94 ASP A N 1
ATOM 719 C CA . ASP A 1 94 ? 20.946 17.535 -47.315 1.00 64.75 94 ASP A CA 1
ATOM 720 C C . ASP A 1 94 ? 19.931 18.607 -47.704 1.00 64.75 94 ASP A C 1
ATOM 722 O O . ASP A 1 94 ? 18.793 18.338 -48.093 1.00 64.75 94 ASP A O 1
ATOM 726 N N . TRP A 1 95 ? 20.297 19.854 -47.424 1.00 72.75 95 TRP A N 1
ATOM 727 C CA . TRP A 1 95 ? 19.625 20.998 -48.001 1.00 72.75 95 TRP A CA 1
ATOM 728 C C . TRP A 1 95 ? 20.100 21.054 -49.450 1.00 72.75 95 TRP A C 1
ATOM 730 O O . TRP A 1 95 ? 21.085 21.722 -49.751 1.00 72.75 95 TRP A O 1
ATOM 740 N N . GLU A 1 96 ? 19.456 20.273 -50.319 1.00 63.44 96 GLU A N 1
ATOM 741 C CA . GLU A 1 96 ? 19.632 20.413 -51.763 1.00 63.44 96 GLU A CA 1
ATOM 742 C C . GLU A 1 96 ? 19.232 21.841 -52.170 1.00 63.44 96 GLU A C 1
ATOM 744 O O . GLU A 1 96 ? 18.046 22.174 -52.153 1.00 63.44 96 GLU A O 1
ATOM 749 N N . GLU A 1 97 ? 20.226 22.657 -52.534 1.00 48.81 97 GLU A N 1
ATOM 750 C CA . GLU A 1 97 ? 20.161 23.693 -53.581 1.00 48.81 97 GLU A CA 1
ATOM 751 C C . GLU A 1 97 ? 21.531 23.869 -54.257 1.00 48.81 97 GLU A C 1
ATOM 753 O O . GLU A 1 97 ? 22.538 24.106 -53.549 1.00 48.81 97 GLU A O 1
#

pLDDT: mean 88.61, std 9.82, range [48.81, 96.75]